Protein AF-A0A927JZL6-F1 (afdb_monomer_lite)

Radius of gyration: 22.1 Å; chains: 1; bounding box: 44×47×66 Å

pLDDT: mean 92.05, std 7.39, range [58.5, 98.31]

Structure (mmCIF, N/CA/C/O backbone):
data_AF-A0A927JZL6-F1
#
_entry.id   AF-A0A927JZL6-F1
#
loop_
_atom_site.group_PDB
_atom_site.id
_atom_site.type_symbol
_atom_site.label_atom_id
_atom_site.label_alt_id
_atom_site.label_comp_id
_atom_site.label_asym_id
_atom_site.label_entity_id
_atom_site.label_seq_id
_atom_site.pdbx_PDB_ins_code
_atom_site.Cartn_x
_atom_site.Cartn_y
_atom_site.Cartn_z
_atom_site.occupancy
_atom_site.B_iso_or_equiv
_atom_site.auth_seq_id
_atom_site.auth_comp_id
_atom_site.auth_asym_id
_atom_site.auth_atom_id
_atom_site.pdbx_PDB_model_num
ATOM 1 N N . MET A 1 1 ? -22.566 -3.937 19.838 1.00 89.81 1 MET A N 1
ATOM 2 C CA . MET A 1 1 ? -21.190 -3.971 19.309 1.00 89.81 1 MET A CA 1
ATOM 3 C C . MET A 1 1 ? -21.231 -3.446 17.894 1.00 89.81 1 MET A C 1
ATOM 5 O O . MET A 1 1 ? -22.197 -3.737 17.196 1.00 89.81 1 MET A O 1
ATOM 9 N N . THR A 1 2 ? -20.222 -2.678 17.508 1.00 94.25 2 THR A N 1
ATOM 10 C CA . THR A 1 2 ? -20.125 -2.045 16.195 1.00 94.25 2 THR A CA 1
ATOM 11 C C . THR A 1 2 ? -18.680 -2.118 15.725 1.00 94.25 2 THR A C 1
ATOM 13 O O . THR A 1 2 ? -17.785 -1.754 16.488 1.00 94.25 2 THR A O 1
ATOM 16 N N . ALA A 1 3 ? -18.474 -2.561 14.485 1.00 94.94 3 ALA A N 1
ATOM 17 C CA . ALA A 1 3 ? -17.210 -2.416 13.774 1.00 94.94 3 ALA A CA 1
ATOM 18 C C . ALA A 1 3 ? -17.294 -1.193 12.848 1.00 94.94 3 ALA A C 1
ATOM 20 O O . ALA A 1 3 ? -18.289 -1.026 12.138 1.00 94.94 3 ALA A O 1
ATOM 21 N N . THR A 1 4 ? -16.281 -0.331 12.872 1.00 95.12 4 THR A N 1
ATOM 22 C CA . THR A 1 4 ? -16.179 0.860 12.018 1.00 95.12 4 THR A CA 1
ATOM 23 C C . THR A 1 4 ? -14.847 0.885 11.282 1.00 95.12 4 THR A C 1
ATOM 25 O O . THR A 1 4 ? -13.828 0.441 11.806 1.00 95.12 4 THR A O 1
ATOM 28 N N . ILE A 1 5 ? -14.873 1.408 10.055 1.00 95.62 5 ILE A N 1
ATOM 29 C CA . ILE A 1 5 ? -13.684 1.622 9.228 1.00 95.62 5 ILE A CA 1
ATOM 30 C C . ILE A 1 5 ? -13.328 3.107 9.287 1.00 95.62 5 ILE A C 1
ATOM 32 O O . ILE A 1 5 ? -14.201 3.961 9.117 1.00 95.62 5 ILE A O 1
ATOM 36 N N . HIS A 1 6 ? -12.055 3.401 9.527 1.00 94.19 6 HIS A N 1
ATOM 37 C CA . HIS A 1 6 ? -11.506 4.752 9.601 1.00 94.19 6 HIS A CA 1
ATOM 38 C C . HIS A 1 6 ? -10.381 4.913 8.581 1.00 94.19 6 HIS A C 1
ATOM 40 O O . HIS A 1 6 ? -9.565 4.007 8.447 1.00 94.19 6 HIS A O 1
ATOM 46 N N . SER A 1 7 ? -10.314 6.051 7.887 1.00 91.62 7 SER A N 1
ATOM 47 C CA . SER A 1 7 ? -9.131 6.397 7.089 1.00 91.62 7 SER A CA 1
ATOM 48 C C . SER A 1 7 ? -7.895 6.470 7.983 1.00 91.62 7 SER A C 1
ATOM 50 O O . SER A 1 7 ? -7.967 6.972 9.107 1.00 91.62 7 SER A O 1
ATOM 52 N N . ASP A 1 8 ? -6.781 5.937 7.492 1.00 88.62 8 ASP A N 1
ATOM 53 C CA . ASP A 1 8 ? -5.470 6.092 8.113 1.00 88.62 8 ASP A CA 1
ATOM 54 C C . ASP A 1 8 ? -4.831 7.369 7.536 1.00 88.62 8 ASP A C 1
ATOM 56 O O . ASP A 1 8 ? -4.394 7.406 6.384 1.00 88.62 8 ASP A O 1
ATOM 60 N N . ASP A 1 9 ? -4.865 8.461 8.303 1.00 78.06 9 ASP A N 1
ATOM 61 C CA . ASP A 1 9 ? -4.371 9.771 7.852 1.00 78.06 9 ASP A CA 1
ATOM 62 C C . ASP A 1 9 ? -2.842 9.915 8.018 1.00 78.06 9 ASP A C 1
ATOM 64 O O . ASP A 1 9 ? -2.245 10.836 7.457 1.00 78.06 9 ASP A O 1
ATOM 68 N N . ASP A 1 10 ? -2.188 9.006 8.755 1.00 75.00 10 ASP A N 1
ATOM 69 C CA . ASP A 1 10 ? -0.727 8.958 8.936 1.00 75.00 10 ASP A CA 1
ATOM 70 C C . ASP A 1 10 ? -0.101 7.944 7.968 1.00 75.00 10 ASP A C 1
ATOM 72 O O . ASP A 1 10 ? 0.573 6.979 8.340 1.00 75.00 10 ASP A O 1
ATOM 76 N N . THR A 1 11 ? -0.396 8.120 6.678 1.00 68.12 11 THR A N 1
ATOM 77 C CA . THR A 1 11 ? -0.006 7.151 5.656 1.00 68.12 11 THR A CA 1
ATOM 78 C C . THR A 1 11 ? 1.214 7.595 4.881 1.00 68.12 11 THR A C 1
ATOM 80 O O . THR A 1 11 ? 1.184 8.438 3.985 1.00 68.12 11 THR A O 1
ATOM 83 N N . THR A 1 12 ? 2.328 6.947 5.203 1.00 83.25 12 THR A N 1
ATOM 84 C CA . THR A 1 12 ? 3.494 6.916 4.328 1.00 83.25 12 THR A CA 1
ATOM 85 C C . THR A 1 12 ? 3.138 6.160 3.041 1.00 83.25 12 THR A C 1
ATOM 87 O O . THR A 1 12 ? 2.388 5.175 3.103 1.00 83.25 12 THR A O 1
ATOM 90 N N . PRO A 1 13 ? 3.651 6.575 1.869 1.00 90.94 13 PRO A N 1
ATOM 91 C CA . PRO A 1 13 ? 3.343 5.887 0.630 1.00 90.94 13 PRO A CA 1
ATOM 92 C C . PRO A 1 13 ? 3.676 4.385 0.657 1.00 90.94 13 PRO A C 1
ATOM 94 O O . PRO A 1 13 ? 4.647 3.972 1.297 1.00 90.94 13 PRO A O 1
ATOM 97 N N . PRO A 1 14 ? 2.923 3.549 -0.078 1.00 92.38 14 PRO A N 1
ATOM 98 C CA . PRO A 1 14 ? 3.117 2.099 -0.091 1.00 92.38 14 PRO A CA 1
ATOM 99 C C . PRO A 1 14 ? 4.546 1.657 -0.430 1.00 92.38 14 PRO A C 1
ATOM 101 O O . PRO A 1 14 ? 5.051 0.745 0.213 1.00 92.38 14 PRO A O 1
ATOM 104 N N . TRP A 1 15 ? 5.234 2.343 -1.347 1.00 92.94 15 TRP A N 1
ATOM 105 C CA . TRP A 1 15 ? 6.621 2.028 -1.729 1.00 92.94 15 TRP A CA 1
ATOM 106 C C . TRP A 1 15 ? 7.677 2.346 -0.654 1.00 92.94 15 TRP A C 1
ATOM 108 O O . TRP A 1 15 ? 8.838 1.988 -0.827 1.00 92.94 15 TRP A O 1
ATOM 118 N N . GLU A 1 16 ? 7.306 3.017 0.438 1.00 89.62 16 GLU A N 1
ATOM 119 C CA . GLU A 1 16 ? 8.173 3.261 1.602 1.00 89.62 16 GLU A CA 1
ATOM 120 C C . GLU A 1 16 ? 7.845 2.312 2.771 1.00 89.62 16 GLU A C 1
ATOM 122 O O . GLU A 1 16 ? 8.717 2.020 3.588 1.00 89.62 16 GLU A O 1
ATOM 127 N N . ARG A 1 17 ? 6.597 1.822 2.852 1.00 79.25 17 ARG A N 1
ATOM 128 C CA . ARG A 1 17 ? 6.096 0.970 3.948 1.00 79.25 17 ARG A CA 1
ATOM 129 C C . ARG A 1 17 ? 6.179 -0.525 3.644 1.00 79.25 17 ARG A C 1
ATOM 131 O O . ARG A 1 17 ? 6.401 -1.317 4.555 1.00 79.25 17 ARG A O 1
ATOM 138 N N . GLN A 1 18 ? 5.926 -0.907 2.395 1.00 76.19 18 GLN A N 1
ATOM 139 C CA . GLN A 1 18 ? 5.825 -2.299 1.972 1.00 76.19 18 GLN A CA 1
ATOM 140 C C . GLN A 1 18 ? 7.051 -2.711 1.152 1.00 76.19 18 GLN A C 1
ATOM 142 O O . GLN A 1 18 ? 7.454 -2.023 0.208 1.00 76.19 18 GLN A O 1
ATOM 147 N N . ASP A 1 19 ? 7.596 -3.883 1.469 1.00 74.88 19 ASP A N 1
ATOM 148 C CA . ASP A 1 19 ? 8.606 -4.538 0.644 1.00 74.88 19 ASP A CA 1
ATOM 149 C C . ASP A 1 19 ? 8.015 -4.996 -0.699 1.00 74.88 19 ASP A C 1
ATOM 151 O O . ASP A 1 19 ? 6.818 -5.246 -0.829 1.00 74.88 19 ASP A O 1
ATOM 155 N N . GLY A 1 20 ? 8.873 -5.162 -1.708 1.00 82.12 20 GLY A N 1
ATOM 156 C CA . GLY A 1 20 ? 8.468 -5.746 -2.993 1.00 82.12 20 GLY A CA 1
ATOM 157 C C . GLY A 1 20 ? 7.848 -4.767 -3.992 1.00 82.12 20 GLY A C 1
ATOM 158 O O . GLY A 1 20 ? 7.329 -5.215 -5.008 1.00 82.12 20 GLY A O 1
ATOM 159 N N . ASN A 1 21 ? 7.956 -3.462 -3.738 1.00 92.19 21 ASN A N 1
ATOM 160 C CA . ASN A 1 21 ? 7.600 -2.416 -4.694 1.00 92.19 21 ASN A CA 1
ATOM 161 C C . ASN A 1 21 ? 8.801 -2.007 -5.556 1.00 92.19 21 ASN A C 1
ATOM 163 O O . ASN A 1 21 ? 9.963 -2.088 -5.141 1.00 92.19 21 ASN A O 1
ATOM 167 N N . GLY A 1 22 ? 8.524 -1.561 -6.781 1.00 94.88 22 GLY A N 1
ATOM 168 C CA . GLY A 1 22 ? 9.537 -0.977 -7.654 1.00 94.88 22 GLY A CA 1
ATOM 169 C C . GLY A 1 22 ? 9.976 0.412 -7.172 1.00 94.88 22 GLY A C 1
ATOM 170 O O . GLY A 1 22 ? 9.229 1.078 -6.453 1.00 94.88 22 GLY A O 1
ATOM 171 N N . PRO A 1 23 ? 11.171 0.891 -7.568 1.00 96.38 23 PRO A N 1
ATOM 172 C CA . PRO A 1 23 ? 11.672 2.178 -7.102 1.00 96.38 23 PRO A CA 1
ATOM 173 C C . PRO A 1 23 ? 10.797 3.335 -7.592 1.00 96.38 23 PRO A C 1
ATOM 175 O O . PRO A 1 23 ? 10.488 3.435 -8.783 1.00 96.38 23 PRO A O 1
ATOM 178 N N . VAL A 1 24 ? 10.457 4.242 -6.678 1.00 97.31 24 VAL A N 1
ATOM 179 C CA . VAL A 1 24 ? 9.744 5.488 -6.970 1.00 97.31 24 VAL A CA 1
ATOM 180 C C . VAL A 1 24 ? 10.662 6.665 -6.670 1.00 97.31 24 VAL A C 1
ATOM 1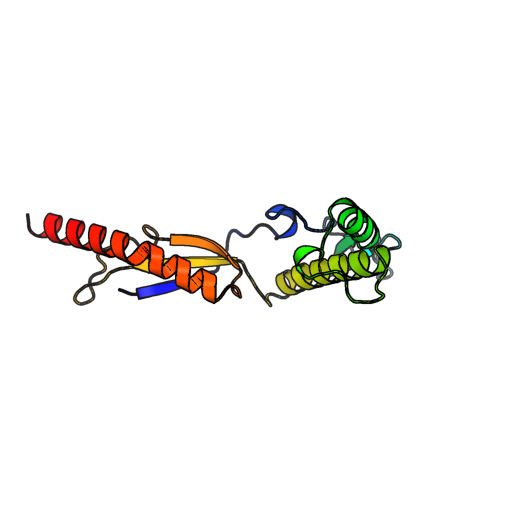82 O O . VAL A 1 24 ? 11.346 6.693 -5.652 1.00 97.31 24 VAL A O 1
ATOM 185 N N . SER A 1 25 ? 10.701 7.636 -7.576 1.00 96.31 25 SER A N 1
ATOM 186 C CA . SER A 1 25 ? 11.490 8.847 -7.395 1.00 96.31 25 SER A CA 1
ATOM 187 C C . SER A 1 25 ? 10.896 9.768 -6.332 1.00 96.31 25 SER A C 1
ATOM 189 O O . SER A 1 25 ? 9.679 9.813 -6.131 1.00 96.31 25 SER A O 1
ATOM 191 N N . ASP A 1 26 ? 11.742 10.639 -5.786 1.00 94.44 26 ASP A N 1
ATOM 192 C CA . ASP A 1 26 ? 11.278 11.889 -5.186 1.00 94.44 26 ASP A CA 1
ATOM 193 C C . ASP A 1 26 ? 10.492 12.742 -6.197 1.00 94.44 26 ASP A C 1
ATOM 195 O O . ASP A 1 26 ? 10.486 12.486 -7.410 1.00 94.44 26 ASP A O 1
ATOM 199 N N . TRP A 1 27 ? 9.832 13.784 -5.695 1.00 95.25 27 TRP A N 1
ATOM 200 C CA . TRP A 1 27 ? 9.158 14.777 -6.525 1.00 95.25 27 TRP A CA 1
ATOM 201 C C . TRP A 1 27 ? 10.146 15.495 -7.448 1.00 95.25 27 TRP A C 1
ATOM 203 O O . TRP A 1 27 ? 11.150 16.050 -7.003 1.00 95.25 27 TRP A O 1
ATOM 213 N N . ARG A 1 28 ? 9.833 15.524 -8.744 1.00 96.12 28 ARG A N 1
ATOM 214 C CA . ARG A 1 28 ? 10.603 16.233 -9.766 1.00 96.12 28 ARG A CA 1
ATOM 215 C C . ARG A 1 28 ? 9.749 17.312 -10.404 1.00 96.12 28 ARG A C 1
ATOM 217 O O . ARG A 1 28 ? 8.636 17.056 -10.863 1.00 96.12 28 ARG A O 1
ATOM 224 N N . ARG A 1 29 ? 10.309 18.513 -10.478 1.00 94.25 29 ARG A N 1
ATOM 225 C CA . ARG A 1 29 ? 9.625 19.684 -11.017 1.00 94.25 29 ARG A CA 1
ATOM 226 C C . ARG A 1 29 ? 9.634 19.697 -12.539 1.00 94.25 29 ARG A C 1
ATOM 228 O O . ARG A 1 29 ? 10.628 19.341 -13.175 1.00 94.25 29 ARG A O 1
ATOM 235 N N . ARG A 1 30 ? 8.538 20.170 -13.124 1.00 93.12 30 ARG A N 1
ATOM 236 C CA . ARG A 1 30 ? 8.442 20.463 -14.557 1.00 93.12 30 ARG A CA 1
ATOM 237 C C . ARG A 1 30 ? 9.329 21.660 -14.929 1.00 93.12 30 ARG A C 1
ATOM 239 O O . ARG A 1 30 ? 9.276 22.700 -14.274 1.00 93.12 30 ARG A O 1
ATOM 246 N N . ASP A 1 31 ? 10.116 21.542 -15.997 1.00 92.81 31 ASP A N 1
ATOM 247 C CA . ASP A 1 31 ? 10.903 22.650 -16.543 1.00 92.81 31 ASP A CA 1
ATOM 248 C C . ASP A 1 31 ? 10.003 23.733 -17.177 1.00 92.81 31 ASP A C 1
ATOM 250 O O . ASP A 1 31 ? 8.799 23.550 -17.389 1.00 92.81 31 ASP A O 1
ATOM 254 N N . TRP A 1 32 ? 10.592 24.885 -17.509 1.00 91.12 32 TRP A N 1
ATOM 255 C CA . TRP A 1 32 ? 9.874 26.019 -18.110 1.00 91.12 32 TRP A CA 1
ATOM 256 C C . TRP A 1 32 ? 9.254 25.698 -19.482 1.00 91.12 32 TRP A C 1
ATOM 258 O O . TRP A 1 32 ? 8.262 26.313 -19.869 1.00 91.12 32 TRP A O 1
ATOM 268 N N . ALA A 1 33 ? 9.831 24.741 -20.217 1.00 93.31 33 ALA A N 1
ATOM 269 C CA . ALA A 1 33 ? 9.331 24.264 -21.506 1.00 93.31 33 ALA A CA 1
ATOM 270 C C . ALA A 1 33 ? 8.246 23.192 -21.335 1.00 93.31 33 ALA A C 1
ATOM 272 O O . ALA A 1 33 ? 7.655 22.718 -22.307 1.00 93.31 33 ALA A O 1
ATOM 273 N N . GLY A 1 34 ? 7.966 22.812 -20.094 1.00 90.12 34 GLY A N 1
ATOM 274 C CA . GLY A 1 34 ? 6.907 21.909 -19.758 1.00 90.12 34 GLY A CA 1
ATOM 275 C C . GLY A 1 34 ? 7.267 20.425 -19.766 1.00 90.12 34 GLY A C 1
ATOM 276 O O . GLY A 1 34 ? 6.385 19.583 -19.963 1.00 90.12 34 GLY A O 1
ATOM 277 N N . ARG A 1 35 ? 8.540 20.099 -19.576 1.00 92.81 35 ARG A N 1
ATOM 278 C CA . ARG A 1 35 ? 9.076 18.738 -19.603 1.00 92.81 35 ARG A CA 1
ATOM 279 C C . ARG A 1 35 ? 9.546 18.328 -18.216 1.00 92.81 35 ARG A C 1
ATOM 281 O O . ARG A 1 35 ? 9.955 19.166 -17.423 1.00 92.81 35 ARG A O 1
ATOM 288 N N . TYR A 1 36 ? 9.521 17.032 -17.952 1.00 94.81 36 TYR A N 1
ATOM 289 C CA . TYR A 1 36 ? 10.074 16.459 -16.731 1.00 94.81 36 TYR A CA 1
ATOM 290 C C . TYR A 1 36 ? 11.454 15.862 -16.989 1.00 94.81 36 TYR A C 1
ATOM 292 O O . TYR A 1 36 ? 11.705 15.318 -18.068 1.00 94.81 36 TYR A O 1
ATOM 300 N N . GLU A 1 37 ? 12.323 15.914 -15.980 1.00 92.69 37 GLU A N 1
ATOM 301 C CA . GLU A 1 37 ? 13.540 15.107 -15.954 1.00 92.69 37 GLU A CA 1
ATOM 302 C C . GLU A 1 37 ? 13.159 13.646 -15.699 1.00 92.69 37 GLU A C 1
ATOM 304 O O . GLU A 1 37 ? 12.881 13.221 -14.575 1.00 92.69 37 GLU A O 1
ATOM 309 N N . LYS A 1 38 ? 13.079 12.892 -16.792 1.00 92.19 38 LYS A N 1
ATOM 310 C CA . LYS A 1 38 ? 12.633 11.507 -16.804 1.00 92.19 38 LYS A CA 1
ATOM 311 C C . LYS A 1 38 ? 13.644 10.651 -17.555 1.00 92.19 38 LYS A C 1
ATOM 313 O O . LYS A 1 38 ? 13.927 10.900 -18.729 1.00 92.19 38 LYS A O 1
ATOM 318 N N . ALA A 1 39 ? 14.134 9.605 -16.908 1.00 92.50 39 ALA A N 1
ATOM 319 C CA . ALA A 1 39 ? 15.023 8.636 -17.516 1.00 92.50 39 ALA A CA 1
ATOM 320 C C . ALA A 1 39 ? 14.276 7.716 -18.511 1.00 92.50 39 ALA A C 1
ATOM 322 O O . ALA A 1 39 ? 13.058 7.474 -18.401 1.00 92.50 39 ALA A O 1
ATOM 323 N N . PRO A 1 40 ? 14.985 7.168 -19.516 1.00 94.69 40 PRO A N 1
ATOM 324 C CA . PRO A 1 40 ? 14.460 6.082 -20.333 1.00 94.69 40 PRO A CA 1
ATOM 325 C C . PRO A 1 40 ? 14.044 4.901 -19.452 1.00 94.69 40 PRO A C 1
ATOM 327 O O . PRO A 1 40 ? 14.818 4.442 -18.621 1.00 94.69 40 PRO A O 1
ATOM 330 N N . GLY A 1 41 ? 12.828 4.395 -19.653 1.00 94.44 41 GLY A N 1
ATOM 331 C CA . GLY A 1 41 ? 12.302 3.280 -18.861 1.00 94.44 41 GLY A CA 1
ATOM 332 C C . GLY A 1 41 ? 11.560 3.675 -17.586 1.00 94.44 41 GLY A C 1
ATOM 333 O O . GLY A 1 41 ? 10.952 2.804 -16.988 1.00 94.44 41 GLY A O 1
ATOM 334 N N . GLU A 1 42 ? 11.513 4.952 -17.206 1.00 98.00 42 GLU A N 1
ATOM 335 C CA . GLU A 1 42 ? 10.596 5.393 -16.148 1.00 98.00 42 GLU A CA 1
ATOM 336 C C . GLU A 1 42 ? 9.151 5.520 -16.664 1.00 98.00 42 GLU A C 1
ATOM 338 O O . GLU A 1 42 ? 8.921 5.712 -17.863 1.00 98.00 42 GLU A O 1
ATOM 343 N N . LEU A 1 43 ? 8.175 5.487 -15.763 1.00 98.12 43 LEU A N 1
ATOM 344 C CA . LEU A 1 43 ? 6.765 5.797 -16.015 1.00 98.12 43 LEU A CA 1
ATOM 345 C C . LEU A 1 43 ? 6.325 6.906 -15.054 1.00 98.12 43 LEU A C 1
ATOM 347 O O . LEU A 1 43 ? 6.725 6.902 -13.896 1.00 98.12 43 LEU A O 1
ATOM 351 N N . MET A 1 44 ? 5.529 7.875 -15.515 1.00 97.44 44 MET A N 1
ATOM 352 C CA . MET A 1 44 ? 4.983 8.900 -14.615 1.00 97.44 44 MET A CA 1
ATOM 353 C C . MET A 1 44 ? 3.935 8.256 -13.710 1.00 97.44 44 MET A C 1
ATOM 355 O O . MET A 1 44 ? 2.914 7.775 -14.206 1.00 97.44 44 MET A O 1
ATOM 359 N N . LEU A 1 45 ? 4.205 8.239 -12.407 1.00 97.62 45 LEU A N 1
ATOM 360 C CA . LEU A 1 45 ? 3.326 7.645 -11.406 1.00 97.62 45 LEU A CA 1
ATOM 361 C C . LEU A 1 45 ? 2.191 8.610 -11.068 1.00 97.62 45 LEU A C 1
ATOM 363 O O . LEU A 1 45 ? 1.017 8.270 -11.202 1.00 97.62 45 LEU A O 1
ATOM 367 N N . HIS A 1 46 ? 2.551 9.838 -10.701 1.00 96.88 46 HIS A N 1
ATOM 368 C CA . HIS A 1 46 ? 1.606 10.848 -10.248 1.00 96.88 46 HIS A CA 1
ATOM 369 C C . HIS A 1 46 ? 2.165 12.260 -10.467 1.00 96.88 46 HIS A C 1
ATOM 371 O O . HIS A 1 46 ? 3.375 12.459 -10.376 1.00 96.88 46 HIS A O 1
ATOM 377 N N . GLU A 1 47 ? 1.281 13.213 -10.767 1.00 95.88 47 GLU A N 1
ATOM 378 C CA . GLU A 1 47 ? 1.556 14.653 -10.863 1.00 95.88 47 GLU A CA 1
ATOM 379 C C . GLU A 1 47 ? 0.649 15.358 -9.850 1.00 95.88 47 GLU A C 1
ATOM 381 O O . GLU A 1 47 ? -0.564 15.131 -9.854 1.00 95.88 47 GLU A O 1
ATOM 386 N N . ASP A 1 48 ? 1.229 16.193 -8.991 1.00 93.38 48 ASP A N 1
ATOM 387 C CA . ASP A 1 48 ? 0.481 16.955 -7.999 1.00 93.38 48 ASP A CA 1
ATOM 388 C C . ASP A 1 48 ? -0.144 18.229 -8.597 1.00 93.38 48 ASP A C 1
ATOM 390 O O . ASP A 1 48 ? 0.003 18.570 -9.775 1.00 93.38 48 ASP A O 1
ATOM 394 N N . ARG A 1 49 ? -0.836 19.001 -7.755 1.00 90.31 49 ARG A N 1
ATOM 395 C CA . ARG A 1 49 ? -1.442 20.276 -8.173 1.00 90.31 49 ARG A CA 1
ATOM 396 C C . ARG A 1 49 ? -0.411 21.348 -8.549 1.00 90.31 49 ARG A C 1
ATOM 398 O O . ARG A 1 49 ? -0.754 22.263 -9.297 1.00 90.31 49 ARG A O 1
ATOM 405 N N . ASN A 1 50 ? 0.821 21.248 -8.053 1.00 90.75 50 ASN A N 1
ATOM 406 C CA . ASN A 1 50 ? 1.920 22.160 -8.369 1.00 90.75 50 ASN A CA 1
ATOM 407 C C . ASN A 1 50 ? 2.680 21.764 -9.642 1.00 90.75 50 ASN A C 1
ATOM 409 O O . ASN A 1 50 ? 3.575 22.502 -10.062 1.00 90.75 50 ASN A O 1
ATOM 413 N N . ARG A 1 51 ? 2.275 20.667 -10.299 1.00 90.81 51 ARG A N 1
ATOM 414 C CA . ARG A 1 51 ? 2.956 20.065 -11.454 1.00 90.81 51 ARG A CA 1
ATOM 415 C C . ARG A 1 51 ? 4.355 19.555 -11.120 1.00 90.81 51 ARG A C 1
ATOM 417 O O . ARG A 1 51 ? 5.249 19.580 -11.967 1.00 90.81 51 ARG A O 1
ATOM 424 N N . ASP A 1 52 ? 4.539 19.112 -9.888 1.00 94.75 52 ASP A N 1
ATOM 425 C CA . ASP A 1 52 ? 5.637 18.243 -9.516 1.00 94.75 52 ASP A CA 1
ATOM 426 C C . ASP A 1 52 ? 5.179 16.800 -9.736 1.00 94.75 52 ASP A C 1
ATOM 428 O O . ASP A 1 52 ? 4.021 16.458 -9.501 1.00 94.75 52 ASP A O 1
ATOM 432 N N . ALA A 1 53 ? 6.068 15.944 -10.232 1.00 96.56 53 ALA A N 1
ATOM 433 C CA . ALA A 1 53 ? 5.728 14.570 -10.572 1.00 96.56 53 ALA A CA 1
ATOM 434 C C . ALA A 1 53 ? 6.684 13.565 -9.932 1.00 96.56 53 ALA A C 1
ATOM 436 O O . ALA A 1 53 ? 7.882 13.819 -9.809 1.00 96.56 53 ALA A O 1
ATOM 437 N N . ARG A 1 54 ? 6.153 12.398 -9.562 1.00 96.44 54 ARG A N 1
ATOM 438 C CA . ARG A 1 54 ? 6.941 11.215 -9.194 1.00 96.44 54 ARG A CA 1
ATOM 439 C C . ARG A 1 54 ? 6.954 10.216 -10.342 1.00 96.44 54 ARG A C 1
ATOM 441 O O . ARG A 1 54 ? 5.982 10.088 -11.095 1.00 96.44 54 ARG A O 1
ATOM 448 N N . PHE A 1 55 ? 8.051 9.482 -10.452 1.00 98.12 55 PHE A N 1
ATOM 449 C CA . PHE A 1 55 ? 8.285 8.509 -11.509 1.00 98.12 55 PHE A CA 1
ATOM 450 C C . PHE A 1 55 ? 8.585 7.138 -10.920 1.00 98.12 55 PHE A C 1
ATOM 452 O O . PHE A 1 55 ? 9.324 7.021 -9.952 1.00 98.12 55 PHE A O 1
ATOM 459 N N . TYR A 1 56 ? 8.024 6.107 -11.535 1.00 98.31 56 TYR A N 1
ATOM 460 C CA . TYR A 1 56 ? 8.307 4.712 -11.240 1.00 98.31 56 TYR A CA 1
ATOM 461 C C . TYR A 1 56 ? 9.394 4.201 -12.190 1.00 98.31 56 TYR A C 1
ATOM 463 O O . TYR A 1 56 ? 9.228 4.294 -13.413 1.00 98.31 56 TYR A O 1
ATOM 471 N N . ASP A 1 57 ? 10.493 3.657 -11.667 1.00 98.06 57 ASP A N 1
ATOM 472 C CA . ASP A 1 5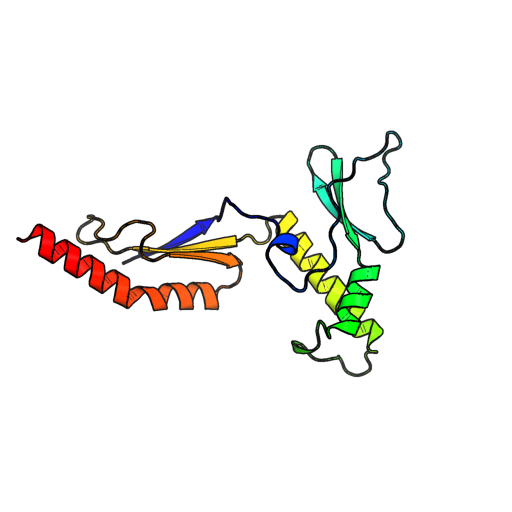7 ? 11.548 3.049 -12.485 1.00 98.06 57 ASP A CA 1
ATOM 473 C C . ASP A 1 57 ? 11.130 1.644 -12.940 1.00 98.06 57 ASP A C 1
ATOM 475 O O . ASP A 1 57 ? 11.487 0.620 -12.354 1.00 98.06 57 ASP A O 1
ATOM 479 N N . PHE A 1 58 ? 10.364 1.591 -14.032 1.00 98.19 58 PHE A N 1
ATOM 480 C CA . PHE A 1 58 ? 9.875 0.335 -14.595 1.00 98.19 58 PHE A CA 1
ATOM 481 C C . PHE A 1 58 ? 11.008 -0.556 -15.114 1.00 98.19 58 PHE A C 1
ATOM 483 O O . PHE A 1 58 ? 10.896 -1.786 -15.091 1.00 98.19 58 PHE A O 1
ATOM 490 N N . ALA A 1 59 ? 12.115 0.034 -15.570 1.00 97.31 59 ALA A N 1
ATOM 491 C CA . ALA A 1 59 ? 13.262 -0.736 -16.024 1.00 97.31 59 ALA A CA 1
ATOM 492 C C . ALA A 1 59 ? 13.925 -1.480 -14.858 1.00 97.31 59 ALA A C 1
ATOM 494 O O . ALA A 1 59 ? 14.210 -2.672 -15.005 1.00 97.31 59 ALA A O 1
ATOM 495 N N . GLU A 1 60 ? 14.140 -0.813 -13.722 1.00 97.00 60 GLU A N 1
ATOM 496 C CA . GLU A 1 60 ? 14.680 -1.444 -12.517 1.00 97.00 60 GLU A CA 1
ATOM 497 C C . GLU A 1 60 ? 13.685 -2.406 -11.873 1.00 97.00 60 GLU A C 1
ATOM 499 O O . GLU A 1 60 ? 14.056 -3.541 -11.573 1.00 97.00 60 GLU A O 1
ATOM 504 N N . ALA A 1 61 ? 12.405 -2.044 -11.798 1.00 97.06 61 ALA A N 1
ATOM 505 C CA . ALA A 1 61 ? 11.365 -2.947 -11.322 1.00 97.06 61 ALA A CA 1
ATOM 506 C C . ALA A 1 61 ? 11.309 -4.251 -12.135 1.00 97.06 61 ALA A C 1
ATOM 508 O O . ALA A 1 61 ? 11.218 -5.336 -11.572 1.00 97.06 61 ALA A O 1
ATOM 509 N N . CYS A 1 62 ? 11.481 -4.202 -13.462 1.00 95.81 62 CYS A N 1
ATOM 510 C CA . CYS A 1 62 ? 11.606 -5.411 -14.285 1.00 95.81 62 CYS A CA 1
ATOM 511 C C . CYS A 1 62 ? 12.850 -6.258 -13.946 1.00 95.81 62 CYS A C 1
ATOM 513 O O . CYS A 1 62 ? 12.864 -7.471 -14.191 1.00 95.81 62 CYS A O 1
ATOM 515 N N . ARG A 1 63 ? 13.943 -5.651 -13.463 1.00 95.19 63 ARG A N 1
ATOM 516 C CA . ARG A 1 63 ? 15.131 -6.390 -12.999 1.00 95.19 63 ARG A CA 1
ATOM 517 C C . ARG A 1 63 ? 14.848 -7.048 -11.652 1.00 95.19 63 ARG A C 1
ATOM 519 O O . ARG A 1 63 ? 15.077 -8.252 -11.550 1.00 95.19 63 ARG A O 1
ATOM 526 N N . MET A 1 64 ? 14.288 -6.301 -10.701 1.00 94.44 64 MET A N 1
ATOM 527 C CA . MET A 1 64 ? 13.861 -6.796 -9.387 1.00 94.44 64 MET A CA 1
ATOM 528 C C . MET A 1 64 ? 12.856 -7.940 -9.534 1.00 94.44 64 MET A C 1
ATOM 530 O O . MET A 1 64 ? 13.110 -9.040 -9.059 1.00 94.44 64 MET A O 1
ATOM 534 N N . ALA A 1 65 ? 11.815 -7.760 -10.346 1.00 93.31 65 ALA A N 1
ATOM 535 C CA . ALA A 1 65 ? 10.803 -8.774 -10.614 1.00 93.31 65 ALA A CA 1
ATOM 536 C C . ALA A 1 65 ? 11.374 -10.092 -11.159 1.00 93.31 65 ALA A C 1
ATOM 538 O O . ALA A 1 65 ? 10.910 -11.168 -10.790 1.00 93.31 65 ALA A O 1
ATOM 539 N N . ARG A 1 66 ? 12.403 -10.043 -12.020 1.00 91.19 66 ARG A N 1
ATOM 540 C CA . ARG A 1 66 ? 13.081 -11.267 -12.492 1.00 91.19 66 ARG A CA 1
ATOM 541 C C . ARG A 1 66 ? 13.954 -11.908 -11.424 1.00 91.19 66 ARG A C 1
ATOM 543 O O . ARG A 1 66 ? 14.041 -13.130 -11.398 1.00 91.19 66 ARG A O 1
ATOM 550 N N . ARG A 1 67 ? 14.647 -11.091 -10.629 1.00 91.81 67 ARG A N 1
ATOM 551 C CA . ARG A 1 67 ? 15.559 -11.541 -9.573 1.00 91.81 67 ARG A CA 1
ATOM 552 C C . ARG A 1 67 ? 14.786 -12.208 -8.437 1.00 91.81 67 ARG A C 1
ATOM 554 O O . ARG A 1 67 ? 15.160 -13.293 -8.012 1.00 91.81 67 ARG A O 1
ATOM 561 N N . ASP A 1 68 ? 13.694 -11.577 -8.024 1.00 90.62 68 ASP A N 1
ATOM 562 C CA . ASP A 1 68 ? 12.943 -11.912 -6.813 1.00 90.62 68 ASP A CA 1
ATOM 563 C C . ASP A 1 68 ? 11.687 -12.741 -7.120 1.00 90.62 68 ASP A C 1
ATOM 565 O O . ASP A 1 68 ? 10.963 -13.146 -6.217 1.00 90.62 68 ASP A O 1
ATOM 569 N N . GLY A 1 69 ? 11.411 -13.008 -8.402 1.00 87.44 69 GLY A N 1
ATOM 570 C CA . GLY A 1 69 ? 10.289 -13.846 -8.819 1.00 87.44 69 GLY A CA 1
ATOM 571 C C . GLY A 1 69 ? 8.924 -13.189 -8.609 1.00 87.44 69 GLY A C 1
ATOM 572 O O . GLY A 1 69 ? 7.962 -13.859 -8.231 1.00 87.44 69 GLY A O 1
ATOM 573 N N . TRP A 1 70 ? 8.798 -11.887 -8.866 1.00 88.12 70 TRP A N 1
ATOM 574 C CA . TRP A 1 70 ? 7.495 -11.227 -8.767 1.00 88.12 70 TRP A CA 1
ATOM 575 C C . TRP A 1 70 ? 6.507 -11.829 -9.768 1.00 88.12 70 TRP A C 1
ATOM 577 O O . TRP A 1 70 ? 6.853 -12.164 -10.905 1.00 88.12 70 TRP A O 1
ATOM 587 N N . GLY A 1 71 ? 5.253 -11.977 -9.340 1.00 71.06 71 GLY A N 1
ATOM 588 C CA . GLY A 1 71 ? 4.207 -12.600 -10.151 1.00 71.06 71 GLY A CA 1
ATOM 589 C C . GLY A 1 71 ? 4.310 -14.126 -10.275 1.00 71.06 71 GLY A C 1
ATOM 590 O O . GLY A 1 71 ? 3.470 -14.713 -10.954 1.00 71.06 71 GLY A O 1
ATOM 591 N N . VAL A 1 72 ? 5.274 -14.780 -9.606 1.00 64.62 72 VAL A N 1
ATOM 592 C CA . VAL A 1 72 ? 5.368 -16.253 -9.539 1.00 64.62 72 VAL A CA 1
ATOM 593 C C . VAL A 1 72 ? 4.227 -16.848 -8.709 1.00 64.62 72 VAL A C 1
ATOM 595 O O . VAL A 1 72 ? 3.709 -17.899 -9.078 1.00 64.62 72 VAL A O 1
ATOM 598 N N . ALA A 1 73 ? 3.752 -16.143 -7.675 1.00 58.84 73 ALA A N 1
ATOM 599 C CA . ALA A 1 73 ? 2.579 -16.549 -6.892 1.00 58.84 73 ALA A CA 1
ATOM 600 C C . ALA A 1 73 ? 1.285 -16.622 -7.734 1.00 58.84 73 ALA A C 1
ATOM 602 O O . ALA A 1 73 ? 0.408 -17.427 -7.443 1.00 58.84 73 ALA A O 1
ATOM 603 N N . GLY A 1 74 ? 1.193 -15.838 -8.817 1.00 58.50 74 GLY A N 1
ATOM 604 C CA . GLY A 1 74 ? 0.086 -15.883 -9.785 1.00 58.50 74 GLY A CA 1
ATOM 605 C C . GLY A 1 74 ? 0.331 -16.798 -10.992 1.00 58.50 74 GLY A C 1
ATOM 606 O O . GLY A 1 74 ? -0.492 -16.831 -11.904 1.00 58.50 74 GLY A O 1
ATOM 607 N N . GLY A 1 75 ? 1.462 -17.508 -11.022 1.00 63.81 75 GLY A N 1
ATOM 608 C CA . GLY A 1 75 ? 1.866 -18.372 -12.123 1.00 63.81 75 GLY A CA 1
ATOM 609 C C . GLY A 1 75 ? 2.389 -17.612 -13.347 1.00 63.81 75 GLY A C 1
ATOM 610 O O . GLY A 1 75 ? 1.858 -16.594 -13.801 1.00 63.81 75 GLY A O 1
ATOM 611 N N . LYS A 1 76 ? 3.460 -18.146 -13.930 1.00 75.31 76 LYS A N 1
ATOM 612 C CA . LYS A 1 76 ? 3.887 -17.799 -15.285 1.00 75.31 76 LYS A CA 1
ATOM 613 C C . LYS A 1 76 ? 2.800 -18.264 -16.259 1.00 75.31 76 LYS A C 1
ATOM 615 O O . LYS A 1 76 ? 2.398 -19.422 -16.195 1.00 75.31 76 LYS A O 1
ATOM 620 N N . ARG A 1 77 ? 2.340 -17.394 -17.163 1.00 84.19 77 ARG A N 1
ATOM 621 C CA . ARG A 1 77 ? 1.332 -17.786 -18.165 1.00 84.19 77 ARG A CA 1
ATOM 622 C C . ARG A 1 77 ? 1.945 -18.752 -19.183 1.00 84.19 77 ARG A C 1
ATOM 624 O O . ARG A 1 77 ? 3.140 -18.6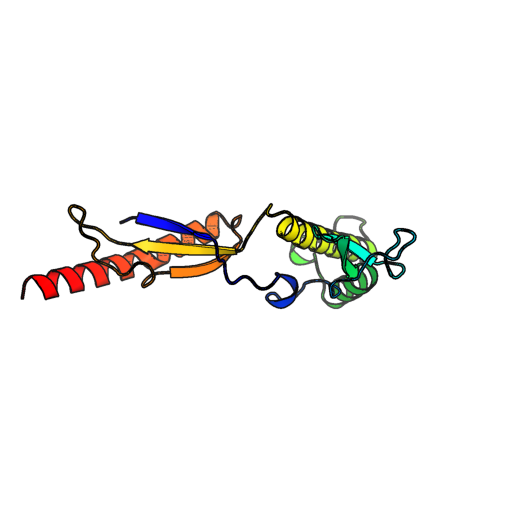63 -19.481 1.00 84.19 77 ARG A O 1
ATOM 631 N N . ASP A 1 78 ? 1.131 -19.637 -19.749 1.00 85.75 78 ASP A N 1
ATOM 632 C CA . ASP A 1 78 ? 1.584 -20.561 -20.792 1.00 85.75 78 ASP A CA 1
ATOM 633 C C . ASP A 1 78 ? 2.214 -19.798 -21.965 1.00 85.75 78 ASP A C 1
ATOM 635 O O . ASP A 1 78 ? 1.663 -18.823 -22.475 1.00 85.75 78 ASP A O 1
ATOM 639 N N . GLY A 1 79 ? 3.418 -20.216 -22.361 1.00 86.31 79 GLY A N 1
ATOM 640 C CA . GLY A 1 79 ? 4.186 -19.572 -23.432 1.00 86.31 79 GLY A CA 1
ATOM 641 C C . GLY A 1 79 ? 4.821 -18.217 -23.080 1.00 86.31 79 GLY A C 1
ATOM 642 O O . GLY A 1 79 ? 5.578 -17.685 -23.889 1.00 86.31 79 GLY A O 1
ATOM 643 N N . GLU A 1 80 ? 4.586 -17.663 -21.886 1.00 89.44 80 GLU A N 1
ATOM 644 C CA . GLU A 1 80 ? 5.238 -16.429 -21.432 1.00 89.44 80 GLU A CA 1
ATOM 645 C C . GLU A 1 80 ? 6.750 -16.674 -21.259 1.00 89.44 80 GLU A C 1
ATOM 647 O O . GLU A 1 80 ? 7.200 -17.762 -20.909 1.00 89.44 80 GLU A O 1
ATOM 652 N N . THR A 1 81 ? 7.595 -15.684 -21.508 1.00 90.50 81 THR A N 1
ATOM 653 C CA . THR A 1 81 ? 9.015 -15.740 -21.123 1.00 90.50 81 THR A CA 1
ATOM 654 C C . THR A 1 81 ? 9.187 -15.184 -19.711 1.00 90.50 81 THR A C 1
ATOM 656 O O . THR A 1 81 ? 8.374 -14.387 -19.249 1.00 90.50 81 THR A O 1
ATOM 659 N N . ALA A 1 82 ? 10.280 -15.520 -19.019 1.00 88.12 82 ALA A N 1
ATOM 660 C CA . ALA A 1 82 ? 10.570 -14.924 -17.707 1.00 88.12 82 ALA A CA 1
ATOM 661 C C . ALA A 1 82 ? 10.611 -13.381 -17.760 1.00 88.12 82 ALA A C 1
ATOM 663 O O . ALA A 1 82 ? 10.200 -12.702 -16.824 1.00 88.12 82 ALA A O 1
ATOM 664 N N . ARG A 1 83 ? 11.055 -12.815 -18.891 1.00 91.00 83 ARG A N 1
ATOM 665 C CA . ARG A 1 83 ? 11.081 -11.365 -19.110 1.00 91.00 83 ARG A CA 1
ATOM 666 C C . ARG A 1 83 ? 9.683 -10.764 -19.255 1.00 91.00 83 ARG A C 1
ATOM 668 O O . ARG A 1 83 ? 9.449 -9.694 -18.710 1.00 91.00 83 ARG A O 1
ATOM 675 N N . GLN A 1 84 ? 8.780 -11.431 -19.972 1.00 92.94 84 GLN A N 1
ATOM 676 C CA . GLN A 1 84 ? 7.388 -10.986 -20.091 1.00 92.94 84 GLN A CA 1
ATOM 677 C C . GLN A 1 84 ? 6.662 -11.076 -18.745 1.00 92.94 84 GLN A C 1
ATOM 679 O O . GLN A 1 84 ? 6.013 -10.110 -18.358 1.00 92.94 84 GLN A O 1
ATOM 684 N N . CYS A 1 85 ? 6.868 -12.164 -17.996 1.00 91.81 85 CYS A N 1
ATOM 685 C CA . CYS A 1 85 ? 6.307 -12.333 -16.654 1.00 91.81 85 CYS A CA 1
ATOM 686 C C . CYS A 1 85 ? 6.741 -11.200 -15.715 1.00 91.81 85 CYS A C 1
ATOM 688 O O . CYS A 1 85 ? 5.907 -10.582 -15.062 1.00 91.81 85 CYS A O 1
ATOM 690 N N . ALA A 1 86 ? 8.033 -10.869 -15.705 1.00 92.94 86 ALA A N 1
ATOM 691 C CA . ALA A 1 86 ? 8.547 -9.782 -14.882 1.00 92.94 86 ALA A CA 1
ATOM 692 C C . ALA A 1 86 ? 8.039 -8.400 -15.309 1.00 92.94 86 ALA A C 1
ATOM 694 O O . ALA A 1 86 ? 7.688 -7.596 -14.454 1.00 92.94 86 ALA A O 1
ATOM 695 N N . ALA A 1 87 ? 7.955 -8.129 -16.615 1.00 94.69 87 ALA A N 1
ATOM 696 C CA . ALA A 1 87 ? 7.386 -6.876 -17.110 1.00 94.69 87 ALA A CA 1
ATOM 697 C C . ALA A 1 87 ? 5.907 -6.731 -16.726 1.00 94.69 87 ALA A C 1
ATOM 699 O O . ALA A 1 87 ? 5.469 -5.651 -16.340 1.00 94.69 87 ALA A O 1
ATOM 700 N N . ARG A 1 88 ? 5.143 -7.826 -16.782 1.00 94.94 88 ARG A N 1
ATOM 701 C CA . ARG A 1 88 ? 3.757 -7.861 -16.318 1.00 94.94 88 ARG A CA 1
ATOM 702 C C . ARG A 1 88 ? 3.654 -7.623 -14.812 1.00 94.94 88 ARG A C 1
ATOM 704 O O . ARG A 1 88 ? 2.782 -6.872 -14.397 1.00 94.94 88 ARG A O 1
ATOM 711 N N . ALA A 1 89 ? 4.516 -8.250 -14.014 1.00 94.12 89 ALA A N 1
ATOM 712 C CA . ALA A 1 89 ? 4.520 -8.074 -12.564 1.00 94.12 89 ALA A CA 1
ATOM 713 C C . ALA A 1 89 ? 4.870 -6.631 -12.165 1.00 94.12 89 ALA A C 1
ATOM 715 O O . ALA A 1 89 ? 4.122 -6.021 -11.414 1.00 94.12 89 ALA A O 1
ATOM 716 N N . ALA A 1 90 ? 5.925 -6.052 -12.748 1.00 96.00 90 ALA A N 1
ATOM 717 C CA . ALA A 1 90 ? 6.288 -4.649 -12.534 1.00 96.00 90 ALA A CA 1
ATOM 718 C C . ALA A 1 90 ? 5.189 -3.674 -12.996 1.00 96.00 90 ALA A C 1
ATOM 720 O O . ALA A 1 90 ? 5.007 -2.614 -12.412 1.00 96.00 90 ALA A O 1
ATOM 721 N N . MET A 1 91 ? 4.429 -4.018 -14.043 1.00 96.94 91 MET A N 1
ATOM 722 C CA . MET A 1 91 ? 3.305 -3.188 -14.488 1.00 96.94 91 MET A CA 1
ATOM 723 C C . MET A 1 91 ? 2.125 -3.272 -13.515 1.00 96.94 91 MET A C 1
ATOM 725 O O . MET A 1 91 ? 1.472 -2.268 -13.265 1.00 96.94 91 MET A O 1
ATOM 729 N N . ALA A 1 92 ? 1.850 -4.456 -12.963 1.00 95.50 92 ALA A N 1
ATOM 730 C CA . ALA A 1 92 ? 0.816 -4.622 -11.946 1.00 95.50 92 ALA A CA 1
ATOM 731 C C . ALA A 1 92 ? 1.158 -3.843 -10.667 1.00 95.50 92 ALA A C 1
ATOM 733 O O . ALA A 1 92 ? 0.290 -3.166 -10.127 1.00 95.50 92 ALA A O 1
ATOM 734 N N . ASP A 1 93 ? 2.424 -3.886 -10.248 1.00 96.25 93 ASP A N 1
ATOM 735 C CA . ASP A 1 93 ? 2.958 -3.074 -9.154 1.00 96.25 93 ASP A CA 1
ATOM 736 C C . ASP A 1 93 ? 2.788 -1.572 -9.438 1.00 96.25 93 ASP A C 1
ATOM 738 O O . ASP A 1 93 ? 2.120 -0.866 -8.687 1.00 96.25 93 ASP A O 1
ATOM 742 N N . PHE A 1 94 ? 3.258 -1.094 -10.597 1.00 97.75 94 PHE A N 1
ATOM 743 C CA . PHE A 1 94 ? 3.061 0.294 -11.028 1.00 97.75 94 PHE A CA 1
ATOM 744 C C . PHE A 1 94 ? 1.592 0.740 -10.970 1.00 97.75 94 PHE A C 1
ATOM 746 O O . PHE A 1 94 ? 1.299 1.804 -10.427 1.00 97.75 94 PHE A O 1
ATOM 753 N N . GLU A 1 95 ? 0.661 -0.047 -11.516 1.00 97.75 95 GLU A N 1
ATOM 754 C CA . GLU A 1 95 ? -0.761 0.310 -11.498 1.00 97.75 95 GLU A CA 1
ATOM 755 C C . GLU A 1 95 ? -1.353 0.251 -10.080 1.00 97.75 95 GLU A C 1
ATOM 757 O O . GLU A 1 95 ? -2.195 1.087 -9.753 1.00 97.75 95 GLU A O 1
ATOM 762 N N . ARG A 1 96 ? -0.879 -0.651 -9.205 1.00 96.31 96 ARG A N 1
ATOM 763 C CA . ARG A 1 96 ? -1.276 -0.684 -7.786 1.00 96.31 96 ARG A CA 1
ATOM 764 C C . ARG A 1 96 ? -0.849 0.591 -7.062 1.00 96.31 96 ARG A C 1
ATOM 766 O O . ARG A 1 96 ? -1.674 1.219 -6.397 1.00 96.31 96 ARG A O 1
ATOM 773 N N . LEU A 1 97 ? 0.402 1.013 -7.245 1.00 96.94 97 LEU A N 1
ATOM 774 C CA . LEU A 1 97 ? 0.924 2.260 -6.680 1.00 96.94 97 LEU A CA 1
ATOM 775 C C . LEU A 1 97 ? 0.206 3.487 -7.254 1.00 96.94 97 LEU A C 1
ATOM 777 O O . LEU A 1 97 ? -0.091 4.444 -6.542 1.00 96.94 97 LEU A O 1
ATOM 781 N N . ARG A 1 98 ? -0.116 3.459 -8.549 1.00 97.12 98 ARG A N 1
ATOM 782 C CA . ARG A 1 98 ? -0.826 4.546 -9.223 1.00 97.12 98 ARG A CA 1
ATOM 783 C C . ARG A 1 98 ? -2.265 4.694 -8.741 1.00 97.12 98 ARG A C 1
ATOM 785 O O . ARG A 1 98 ? -2.744 5.820 -8.648 1.00 97.12 98 ARG A O 1
ATOM 792 N N . ALA A 1 99 ? -2.938 3.580 -8.462 1.00 96.81 99 ALA A N 1
ATOM 793 C CA . ALA A 1 99 ? -4.272 3.557 -7.874 1.00 96.81 99 ALA A CA 1
ATOM 794 C C . ALA A 1 99 ? -4.267 4.207 -6.478 1.00 96.81 99 ALA A C 1
ATOM 796 O O . ALA A 1 99 ? -5.143 5.013 -6.179 1.00 96.81 99 ALA A O 1
ATOM 797 N N . TRP A 1 100 ? -3.222 3.968 -5.676 1.00 95.50 100 TRP A N 1
ATOM 798 C CA . TRP A 1 100 ? -3.051 4.646 -4.384 1.00 95.50 100 TRP A CA 1
ATOM 799 C C . TRP A 1 100 ? -2.954 6.164 -4.562 1.00 95.50 100 TRP A C 1
ATOM 801 O O . TRP A 1 100 ? -3.690 6.920 -3.943 1.00 95.50 100 TRP A O 1
ATOM 811 N N . CYS A 1 101 ? -2.112 6.627 -5.495 1.00 95.19 101 CYS A N 1
ATOM 812 C CA . CYS A 1 101 ? -1.965 8.057 -5.794 1.00 95.19 101 CYS A CA 1
ATOM 813 C C . CYS A 1 101 ? -3.228 8.729 -6.367 1.00 95.19 101 CYS A C 1
ATOM 815 O O . CYS A 1 101 ? -3.235 9.944 -6.567 1.00 95.19 101 CYS A O 1
ATOM 817 N N . ARG A 1 102 ? -4.243 7.950 -6.741 1.00 94.94 102 ARG A N 1
ATOM 818 C CA . ARG A 1 102 ? -5.526 8.429 -7.269 1.00 94.94 102 ARG A CA 1
ATOM 819 C C . ARG A 1 102 ? -6.651 8.348 -6.246 1.00 94.94 102 ARG A C 1
ATOM 821 O O . ARG A 1 102 ? -7.784 8.646 -6.609 1.00 94.94 102 ARG A O 1
ATOM 828 N N . ASP A 1 103 ? -6.336 7.951 -5.016 1.00 93.62 103 ASP A N 1
ATOM 829 C CA . ASP A 1 103 ? -7.305 7.648 -3.968 1.00 93.62 103 ASP A CA 1
ATOM 830 C C . ASP A 1 103 ? -8.272 6.505 -4.354 1.00 93.62 103 ASP A C 1
ATOM 832 O O . ASP A 1 103 ? -9.359 6.388 -3.788 1.00 93.62 103 ASP A O 1
ATOM 836 N N . ASP A 1 104 ? -7.889 5.633 -5.301 1.00 96.25 104 ASP A N 1
ATOM 837 C CA . ASP A 1 104 ? -8.681 4.447 -5.673 1.00 96.25 104 ASP A CA 1
ATOM 838 C C . ASP A 1 104 ? -8.643 3.384 -4.554 1.00 96.25 104 ASP A C 1
ATOM 840 O O . ASP A 1 104 ? -9.542 2.550 -4.440 1.00 96.25 104 ASP A O 1
ATOM 844 N N . TRP A 1 105 ? -7.603 3.422 -3.717 1.00 95.75 105 TRP A N 1
ATOM 845 C CA . TRP A 1 105 ? -7.501 2.697 -2.454 1.00 95.75 105 TRP A CA 1
ATOM 846 C C . TRP A 1 105 ? -6.627 3.486 -1.471 1.00 95.75 105 TRP A C 1
ATOM 848 O O . TRP A 1 105 ? -5.790 4.290 -1.879 1.00 95.75 105 TRP A O 1
ATOM 858 N N . GLN A 1 106 ? -6.800 3.241 -0.175 1.00 94.94 106 GLN A N 1
ATOM 859 C CA . GLN A 1 106 ? -6.027 3.868 0.902 1.00 94.94 106 GLN A CA 1
ATOM 860 C C . GLN A 1 106 ? -5.793 2.868 2.037 1.00 94.94 106 GLN A C 1
ATOM 862 O O . GLN A 1 106 ? -6.430 1.814 2.069 1.00 94.94 106 GLN A O 1
ATOM 867 N N . TYR A 1 107 ? -4.912 3.187 2.984 1.00 95.06 107 TYR A N 1
ATOM 868 C CA . TYR A 1 107 ? -4.882 2.426 4.229 1.00 95.06 107 TYR A CA 1
ATOM 869 C C . TYR A 1 107 ? -6.017 2.869 5.153 1.00 95.06 107 TYR A C 1
ATOM 871 O O . TYR A 1 107 ? -6.393 4.041 5.195 1.00 95.06 107 TYR A O 1
ATOM 879 N N . VAL A 1 108 ? -6.563 1.914 5.893 1.00 95.69 108 VAL A N 1
ATOM 880 C CA . VAL A 1 108 ? -7.644 2.105 6.852 1.00 95.69 108 VAL A CA 1
ATOM 881 C C . VAL A 1 108 ? -7.353 1.365 8.151 1.00 95.69 108 VAL A C 1
ATOM 883 O O . VAL A 1 108 ? -6.530 0.445 8.207 1.00 95.69 108 VAL A O 1
ATOM 886 N N . GLY A 1 109 ? -8.061 1.772 9.200 1.00 95.19 109 GLY A N 1
ATOM 887 C CA . GLY A 1 109 ? -8.176 1.042 10.449 1.00 95.19 109 GLY A CA 1
ATOM 888 C C . GLY A 1 109 ? -9.544 0.401 10.620 1.00 95.19 109 GLY A C 1
ATOM 889 O O . GLY A 1 109 ? -10.570 1.024 10.338 1.00 95.19 109 GLY A O 1
ATOM 890 N N . VAL A 1 110 ? -9.555 -0.828 11.128 1.00 96.69 110 VAL A N 1
ATOM 891 C CA . VAL A 1 110 ? -10.753 -1.488 11.657 1.00 96.69 110 VAL A CA 1
ATOM 892 C C . VAL A 1 110 ? -10.790 -1.255 13.154 1.00 96.69 110 VAL A C 1
ATOM 894 O O . VAL A 1 110 ? -9.806 -1.514 13.837 1.00 96.69 110 VAL A O 1
ATOM 897 N N . VAL A 1 111 ? -11.926 -0.780 13.655 1.00 96.44 111 VAL A N 1
ATOM 898 C CA . VAL A 1 111 ? -12.148 -0.464 15.066 1.00 96.44 111 VAL A CA 1
ATOM 899 C C . VAL A 1 111 ? -13.400 -1.183 15.558 1.00 96.44 111 VAL A C 1
ATOM 901 O O . VAL A 1 111 ? -14.474 -1.012 14.980 1.00 96.44 111 VAL A O 1
ATOM 904 N N . VAL A 1 112 ? -13.299 -1.937 16.654 1.00 96.94 112 VAL A N 1
ATOM 905 C CA . VAL A 1 112 ? -14.439 -2.620 17.286 1.00 96.94 112 VAL A CA 1
ATOM 906 C C . VAL A 1 112 ? -14.775 -1.976 18.623 1.00 96.94 112 VAL A C 1
ATOM 908 O O . VAL A 1 112 ? -13.933 -1.812 19.503 1.00 96.94 112 VAL A O 1
ATOM 911 N N . THR A 1 113 ? -16.045 -1.607 18.791 1.00 96.12 113 THR A N 1
ATOM 912 C CA . THR A 1 113 ? -16.537 -0.978 20.020 1.00 96.12 113 THR A CA 1
ATOM 913 C C . THR A 1 113 ? -17.794 -1.651 20.549 1.00 96.12 113 THR A C 1
ATOM 915 O O . THR A 1 113 ? -18.655 -2.116 19.794 1.00 96.12 113 THR A O 1
ATOM 918 N N . VAL A 1 114 ? -17.941 -1.675 21.873 1.00 96.44 114 VAL A N 1
ATOM 919 C CA . VAL A 1 114 ? -19.145 -2.182 22.539 1.00 96.44 114 VAL A CA 1
ATOM 920 C C . VAL A 1 114 ? -19.892 -1.031 23.193 1.00 96.44 114 VAL A C 1
ATOM 922 O O . VAL A 1 114 ? -19.312 -0.180 23.862 1.00 96.44 114 VAL A O 1
ATOM 925 N N . SER A 1 115 ? -21.208 -1.009 23.002 1.00 94.50 115 SER A N 1
ATOM 926 C CA . SER A 1 115 ? -22.115 -0.092 23.678 1.00 94.50 115 SER A CA 1
ATOM 927 C C . SER A 1 115 ? -23.315 -0.849 24.233 1.00 94.50 115 SER A C 1
ATOM 929 O O . SER A 1 115 ? -23.752 -1.852 23.662 1.00 94.50 115 SER A O 1
ATOM 931 N N . CYS A 1 116 ? -23.842 -0.367 25.355 1.00 93.25 116 CYS A N 1
ATOM 932 C CA . CYS A 1 116 ? -25.058 -0.868 25.983 1.00 93.25 116 CYS A CA 1
ATOM 933 C C . CYS A 1 116 ? -25.947 0.326 26.337 1.00 93.25 116 CYS A C 1
ATOM 935 O O . CYS A 1 116 ? -25.484 1.270 26.973 1.00 93.25 116 CYS A O 1
ATOM 937 N N . ASN A 1 117 ? -27.207 0.316 25.894 1.00 91.44 117 ASN A N 1
ATOM 938 C CA . ASN A 1 117 ? -28.167 1.406 26.124 1.00 91.44 117 ASN A CA 1
ATOM 939 C C . ASN A 1 117 ? -27.636 2.804 25.735 1.00 91.44 117 ASN A C 1
ATOM 941 O O . ASN A 1 117 ? -27.872 3.786 26.432 1.00 91.44 117 ASN A O 1
ATOM 945 N N . GLY A 1 118 ? -26.886 2.893 24.630 1.00 88.38 118 GLY A N 1
ATOM 946 C CA . GLY A 1 118 ? -26.292 4.148 24.148 1.00 88.38 118 GLY A CA 1
ATOM 947 C C . GLY A 1 118 ? -25.021 4.590 24.884 1.00 88.38 118 GLY A C 1
ATOM 948 O O . GLY A 1 118 ? -24.400 5.564 24.471 1.00 88.38 118 GLY A O 1
ATOM 949 N N . ILE A 1 119 ? -24.594 3.868 25.923 1.00 90.06 119 ILE A N 1
ATOM 950 C CA . ILE A 1 119 ? -23.345 4.126 26.645 1.00 90.06 119 ILE A CA 1
ATOM 951 C C . ILE A 1 119 ? -22.239 3.292 26.011 1.00 90.06 119 ILE A C 1
ATOM 953 O O . ILE A 1 119 ? -22.369 2.073 25.888 1.00 90.06 119 ILE A O 1
ATOM 957 N N . LYS A 1 120 ? -21.151 3.944 25.601 1.00 92.56 120 LYS A N 1
ATOM 958 C CA . LYS A 1 120 ? -19.950 3.275 25.095 1.00 92.56 120 LYS A CA 1
ATOM 959 C C . LYS A 1 120 ? -19.175 2.661 26.266 1.00 92.56 120 LYS A C 1
ATOM 961 O O . LYS A 1 120 ? -18.916 3.349 27.247 1.00 92.56 120 LYS A O 1
ATOM 966 N N . LEU A 1 121 ? -18.851 1.374 26.159 1.00 93.69 121 LEU A N 1
ATOM 967 C CA . LEU A 1 121 ? -18.220 0.580 27.218 1.00 93.69 121 LEU A CA 1
ATOM 968 C C . LEU A 1 121 ? -16.737 0.289 26.960 1.00 93.69 121 LEU A C 1
ATOM 970 O O . LEU A 1 121 ? -16.029 -0.033 27.901 1.00 93.69 121 LEU A O 1
ATOM 974 N N . THR A 1 122 ? -16.266 0.411 25.719 1.00 90.94 122 THR A N 1
ATOM 975 C CA . THR A 1 122 ? -14.848 0.253 25.351 1.00 90.94 122 THR A CA 1
ATOM 976 C C . THR A 1 122 ? -14.303 1.557 24.774 1.00 90.94 122 THR A C 1
ATOM 978 O O . THR A 1 122 ? -15.063 2.345 24.206 1.00 90.94 122 THR A O 1
ATOM 981 N N . ASP A 1 123 ? -12.996 1.805 24.883 1.00 86.62 123 ASP A N 1
ATOM 982 C CA . ASP A 1 123 ? -12.372 2.949 24.203 1.00 86.62 123 ASP A CA 1
ATOM 983 C C . ASP A 1 123 ? -12.495 2.799 22.671 1.00 86.62 123 ASP A C 1
ATOM 985 O O . ASP A 1 123 ? -12.614 1.695 22.137 1.00 86.62 123 ASP A O 1
ATOM 989 N N . SER A 1 124 ? -12.501 3.923 21.954 1.00 78.69 124 SER A N 1
ATOM 990 C CA . SER A 1 124 ? -12.546 3.992 20.494 1.00 78.69 124 SER A CA 1
ATOM 991 C C . SER A 1 124 ? -11.375 3.313 19.804 1.00 78.69 124 SER A C 1
ATOM 993 O O . SER A 1 124 ? -11.540 2.972 18.649 1.00 78.69 124 SER A O 1
ATOM 995 N N . TYR A 1 125 ? -10.226 3.124 20.449 1.00 85.56 125 TYR A N 1
ATOM 996 C CA . TYR A 1 125 ? -9.050 2.552 19.776 1.00 85.56 125 TYR A CA 1
ATOM 997 C C . TYR A 1 125 ? -8.425 1.378 20.527 1.00 85.56 125 TYR A C 1
ATOM 999 O O . TYR A 1 125 ? -7.310 0.978 20.212 1.00 85.56 125 TYR A O 1
ATOM 1007 N N . LEU A 1 126 ? -9.139 0.824 21.513 1.00 90.75 126 LEU A N 1
ATOM 1008 C CA . LEU A 1 126 ? -8.647 -0.311 22.294 1.00 90.75 126 LEU A CA 1
ATOM 1009 C C . LEU A 1 126 ? -8.549 -1.586 21.449 1.00 90.75 126 LEU A C 1
ATOM 1011 O O . LEU A 1 126 ? -7.550 -2.293 21.513 1.00 90.75 126 LEU A O 1
ATOM 1015 N N . HIS A 1 127 ? -9.566 -1.839 20.625 1.00 95.56 127 HIS A N 1
ATOM 1016 C CA . HIS A 1 127 ? -9.612 -2.976 19.709 1.00 95.56 127 HIS A CA 1
ATOM 1017 C C . HIS A 1 127 ? -9.567 -2.450 18.283 1.00 95.56 127 HIS A C 1
ATOM 1019 O O . HIS A 1 127 ? -10.606 -2.208 17.658 1.00 95.56 127 HIS A O 1
ATOM 1025 N N . ALA A 1 128 ? -8.352 -2.171 17.820 1.00 95.69 128 ALA A N 1
ATOM 1026 C CA . ALA A 1 128 ? -8.124 -1.592 16.513 1.00 95.69 128 ALA A CA 1
ATOM 1027 C C . ALA A 1 128 ? -6.878 -2.164 15.834 1.00 95.69 128 ALA A C 1
ATOM 1029 O O . ALA A 1 128 ? -5.856 -2.388 16.481 1.00 95.69 128 ALA A O 1
ATOM 1030 N N . LEU A 1 129 ? -6.953 -2.326 14.514 1.00 95.94 129 LEU A N 1
ATOM 1031 C CA . LEU A 1 129 ? -5.806 -2.613 13.654 1.00 95.94 129 LEU A CA 1
ATOM 1032 C C . LEU A 1 129 ? -5.794 -1.614 12.499 1.00 95.94 129 LEU A C 1
ATOM 1034 O O . LEU A 1 129 ? -6.811 -1.446 11.831 1.00 95.94 129 LEU A O 1
ATOM 1038 N N . TRP A 1 130 ? -4.647 -0.971 12.282 1.00 94.81 130 TRP A N 1
ATOM 1039 C CA . TRP A 1 130 ? -4.416 0.068 11.272 1.00 94.81 130 TRP A CA 1
ATOM 1040 C C . TRP A 1 130 ? -3.491 -0.426 10.158 1.00 94.81 130 TRP A C 1
ATOM 1042 O O . TRP A 1 130 ? -2.820 -1.448 10.307 1.00 94.81 130 TRP A O 1
ATOM 1052 N N . GLY A 1 131 ? -3.411 0.322 9.055 1.00 93.12 131 GLY A N 1
ATOM 1053 C CA . GLY A 1 131 ? -2.558 -0.030 7.920 1.00 93.12 131 GLY A CA 1
ATOM 1054 C C . GLY A 1 131 ? -3.118 -1.136 7.025 1.00 93.12 131 GLY A C 1
ATOM 1055 O O . GLY A 1 131 ? -2.347 -1.772 6.309 1.00 93.12 131 GLY A O 1
ATOM 1056 N N . ILE A 1 132 ? -4.431 -1.378 7.053 1.00 94.25 132 ILE A N 1
ATOM 1057 C CA . ILE A 1 132 ? -5.089 -2.362 6.185 1.00 94.25 132 ILE A CA 1
ATOM 1058 C C . ILE A 1 132 ? -5.480 -1.685 4.874 1.00 94.25 132 ILE A C 1
ATOM 1060 O O . ILE A 1 132 ? -5.981 -0.570 4.889 1.00 94.25 132 ILE A O 1
ATOM 1064 N N . GLU A 1 133 ? -5.270 -2.329 3.732 1.00 95.06 133 GLU A N 1
ATOM 1065 C CA . GLU A 1 133 ? -5.712 -1.783 2.446 1.00 95.06 133 GLU A CA 1
ATOM 1066 C C . GLU A 1 133 ? -7.250 -1.746 2.386 1.00 95.06 133 GLU A C 1
ATOM 1068 O O . GLU A 1 133 ? -7.923 -2.722 2.716 1.00 95.06 133 GLU A O 1
ATOM 1073 N N . SER A 1 134 ? -7.834 -0.617 1.978 1.00 96.25 134 SER A N 1
ATOM 1074 C CA . SER A 1 134 ? -9.287 -0.386 2.015 1.00 96.25 134 SER A CA 1
ATOM 1075 C C . SER A 1 134 ? -10.102 -1.354 1.153 1.00 96.25 134 SER A C 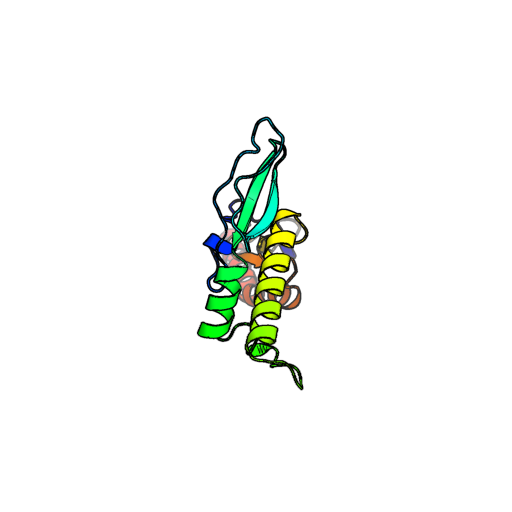1
ATOM 1077 O O . SER A 1 134 ? -11.307 -1.493 1.351 1.00 96.25 134 SER A O 1
ATOM 1079 N N . ASP A 1 135 ? -9.462 -1.995 0.177 1.00 96.06 135 ASP A N 1
ATOM 1080 C CA . ASP A 1 135 ? -10.040 -2.997 -0.716 1.00 96.06 135 ASP A CA 1
ATOM 1081 C C . ASP A 1 135 ? -9.818 -4.449 -0.241 1.00 96.06 135 ASP A C 1
ATOM 1083 O O . ASP A 1 135 ? -10.291 -5.384 -0.889 1.00 96.06 135 ASP A O 1
ATOM 1087 N N . ALA A 1 136 ? -9.197 -4.662 0.925 1.00 95.19 136 ALA A N 1
ATOM 1088 C CA . ALA A 1 136 ? -8.975 -5.978 1.530 1.00 95.19 136 ALA A CA 1
ATOM 1089 C C . ALA A 1 136 ? -10.215 -6.510 2.287 1.00 95.19 136 ALA A C 1
ATOM 1091 O O . ALA A 1 136 ? -10.141 -6.849 3.466 1.00 95.19 136 ALA A O 1
ATOM 1092 N N . GLY A 1 137 ? -11.374 -6.576 1.621 1.00 94.25 137 GLY A N 1
ATOM 1093 C CA . GLY A 1 137 ? -12.690 -6.826 2.241 1.00 94.25 137 GLY A CA 1
ATOM 1094 C C . GLY A 1 137 ? -12.777 -8.026 3.199 1.00 94.25 137 GLY A C 1
ATOM 1095 O O . GLY A 1 137 ? -13.275 -7.882 4.320 1.00 94.25 137 GLY A O 1
ATOM 1096 N N . ASP A 1 138 ? -12.272 -9.192 2.789 1.00 96.94 138 ASP A N 1
ATOM 1097 C CA . ASP A 1 138 ? -12.300 -10.399 3.630 1.00 96.94 138 ASP A CA 1
ATOM 1098 C C . ASP A 1 138 ? -11.411 -10.235 4.869 1.00 96.94 138 ASP A C 1
ATOM 1100 O O . ASP A 1 138 ? -11.837 -10.549 5.979 1.00 96.94 138 ASP A O 1
ATOM 1104 N N . TYR A 1 139 ? -10.223 -9.651 4.698 1.00 96.69 139 TYR A N 1
ATOM 1105 C CA . TYR A 1 139 ? -9.285 -9.416 5.793 1.00 96.69 139 TYR A CA 1
ATOM 1106 C C . TYR A 1 139 ? -9.806 -8.369 6.787 1.00 96.69 139 TYR A C 1
ATOM 1108 O O . TYR A 1 139 ? -9.719 -8.570 7.991 1.00 96.69 139 TYR A O 1
ATOM 1116 N N . LEU A 1 140 ? -10.456 -7.298 6.312 1.00 97.25 140 LEU A N 1
ATOM 1117 C CA . LEU A 1 140 ? -11.137 -6.327 7.181 1.00 97.25 140 LEU A CA 1
ATOM 1118 C C . LEU A 1 140 ? -12.201 -7.001 8.065 1.00 97.25 140 LEU A C 1
ATOM 1120 O O . LEU A 1 140 ? -12.355 -6.659 9.239 1.00 97.25 140 LEU A O 1
ATOM 1124 N N . THR A 1 141 ? -12.935 -7.963 7.500 1.00 96.81 141 THR A N 1
ATOM 1125 C CA . THR A 1 141 ? -13.967 -8.723 8.217 1.00 96.81 141 THR A CA 1
ATOM 1126 C C . THR A 1 141 ? -13.347 -9.693 9.220 1.00 96.81 141 THR A C 1
ATOM 1128 O O . THR A 1 141 ? -13.821 -9.792 10.350 1.00 96.81 141 THR A O 1
ATOM 1131 N N . GLU A 1 142 ? -12.283 -10.390 8.825 1.00 97.56 142 GLU A N 1
ATOM 1132 C CA . GLU A 1 142 ? -11.514 -11.282 9.694 1.00 97.56 142 GLU A CA 1
ATOM 1133 C C . GLU A 1 142 ? -10.950 -10.526 10.900 1.00 97.56 142 GLU A C 1
ATOM 1135 O O . GLU A 1 142 ? -11.286 -10.869 12.031 1.00 97.56 142 GLU A O 1
ATOM 1140 N N . THR A 1 143 ? -10.239 -9.418 10.673 1.00 97.25 143 THR A N 1
ATOM 1141 C CA . THR A 1 143 ? -9.725 -8.542 11.734 1.00 97.25 143 THR A CA 1
ATOM 1142 C C . THR A 1 143 ? -10.828 -8.072 12.684 1.00 97.25 143 THR A C 1
ATOM 1144 O O . THR A 1 143 ? -10.650 -8.072 13.901 1.00 97.25 143 THR A O 1
ATOM 1147 N N . ALA A 1 144 ? -11.995 -7.675 12.164 1.00 96.88 144 ALA A N 1
ATOM 1148 C CA . ALA A 1 144 ? -13.106 -7.260 13.020 1.00 96.88 144 ALA A CA 1
ATOM 1149 C C . ALA A 1 144 ? -13.612 -8.408 13.911 1.00 96.88 144 ALA A C 1
ATOM 1151 O O . ALA A 1 144 ? -13.978 -8.174 15.064 1.00 96.88 144 ALA A O 1
ATOM 1152 N N . ASN A 1 145 ? -13.637 -9.636 13.387 1.00 97.00 145 ASN A N 1
ATOM 1153 C CA . ASN A 1 145 ? -14.093 -10.811 14.123 1.00 97.00 145 ASN A CA 1
ATOM 1154 C C . ASN A 1 145 ? -13.104 -11.241 15.212 1.00 97.00 145 ASN A C 1
ATOM 1156 O O . ASN A 1 145 ? -13.542 -11.639 16.290 1.00 97.00 145 ASN A O 1
ATOM 1160 N N . GLU A 1 146 ? -11.799 -11.121 14.963 1.00 97.12 146 GLU A N 1
ATOM 1161 C CA . GLU A 1 146 ? -10.753 -11.429 15.950 1.00 97.12 146 GLU A CA 1
ATOM 1162 C C . GLU A 1 146 ? -10.889 -10.585 17.225 1.00 97.12 146 GLU A C 1
ATOM 1164 O O . GLU A 1 146 ? -10.632 -11.069 18.324 1.00 97.12 146 GLU A O 1
ATOM 1169 N N . PHE A 1 147 ? -11.375 -9.348 17.105 1.00 96.81 147 PHE A N 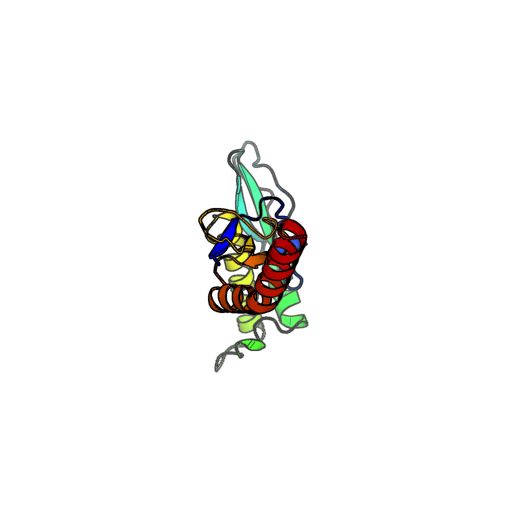1
ATOM 1170 C CA . PHE A 1 147 ? -11.555 -8.444 18.241 1.00 96.81 147 PHE A CA 1
ATOM 1171 C C . PHE A 1 147 ? -12.843 -8.655 19.051 1.00 96.81 147 PHE A C 1
ATOM 1173 O O . PHE A 1 147 ? -13.018 -8.001 20.081 1.00 96.81 147 PHE A O 1
ATOM 1180 N N . ILE A 1 148 ? -13.768 -9.522 18.620 1.00 95.25 148 ILE A N 1
ATOM 1181 C CA . ILE A 1 148 ? -15.095 -9.649 19.251 1.00 95.25 148 ILE A CA 1
ATOM 1182 C C . ILE A 1 148 ? -14.990 -10.082 20.714 1.00 95.25 148 ILE A C 1
ATOM 1184 O O . ILE A 1 148 ? -15.609 -9.463 21.586 1.00 95.25 148 ILE A O 1
ATOM 1188 N N . ASP A 1 149 ? -14.233 -11.145 20.980 1.00 96.00 149 ASP A N 1
ATOM 1189 C CA . ASP A 1 149 ? -14.175 -11.749 22.312 1.00 96.00 149 ASP A CA 1
ATOM 1190 C C . ASP A 1 149 ? -13.483 -10.818 23.315 1.00 96.00 149 ASP A C 1
ATOM 1192 O O . ASP A 1 149 ? -14.006 -10.600 24.415 1.00 96.00 149 ASP A O 1
ATOM 1196 N N . ASP A 1 150 ? -12.382 -10.189 22.904 1.00 96.12 150 ASP A N 1
ATOM 1197 C CA . ASP A 1 150 ? -11.658 -9.206 23.712 1.00 96.12 150 ASP A CA 1
ATOM 1198 C C . ASP A 1 150 ? -12.530 -7.978 24.005 1.00 96.12 150 ASP A C 1
ATOM 1200 O O . ASP A 1 150 ? -12.668 -7.573 25.161 1.00 96.12 150 ASP A O 1
ATOM 1204 N N . ALA A 1 151 ? -13.223 -7.441 22.995 1.00 96.19 151 ALA A N 1
ATOM 1205 C CA . ALA A 1 151 ? -14.097 -6.284 23.171 1.00 96.19 151 ALA A CA 1
ATOM 1206 C C . ALA A 1 151 ? -15.275 -6.563 24.115 1.00 96.19 151 ALA A C 1
ATOM 1208 O O . ALA A 1 151 ? -15.678 -5.699 24.901 1.00 96.19 151 ALA A O 1
ATOM 1209 N N . ILE A 1 152 ? -15.837 -7.775 24.073 1.00 96.19 152 ILE A N 1
ATOM 1210 C CA . ILE A 1 152 ? -16.880 -8.201 25.014 1.00 96.19 152 ILE A CA 1
ATOM 1211 C C . ILE A 1 152 ? -16.306 -8.377 26.423 1.00 96.19 152 ILE A C 1
ATOM 1213 O O . ILE A 1 152 ? -16.970 -8.002 27.396 1.00 96.19 152 ILE A O 1
ATOM 1217 N N . SER A 1 153 ? -15.110 -8.956 26.547 1.00 96.19 153 SER A N 1
ATOM 1218 C CA . SER A 1 153 ? -14.427 -9.135 27.829 1.00 96.19 153 SER A CA 1
ATOM 1219 C C . SER A 1 153 ? -14.191 -7.791 28.521 1.00 96.19 153 SER A C 1
ATOM 1221 O O . SER A 1 153 ? -14.607 -7.606 29.669 1.00 96.19 153 SER A O 1
ATOM 1223 N N . ASP A 1 154 ? -13.645 -6.816 27.798 1.00 96.00 154 ASP A N 1
ATOM 1224 C CA . ASP A 1 154 ? -13.361 -5.489 28.341 1.00 96.00 154 ASP A CA 1
ATOM 1225 C C . ASP A 1 154 ? -14.642 -4.730 28.688 1.00 96.00 154 ASP A C 1
ATOM 1227 O O . ASP A 1 154 ? -14.761 -4.174 29.781 1.00 96.00 154 ASP A O 1
ATOM 1231 N N . ALA A 1 155 ? -15.674 -4.811 27.845 1.00 95.56 155 ALA A N 1
ATOM 1232 C CA . ALA A 1 155 ? -16.974 -4.226 28.163 1.00 95.56 155 ALA A CA 1
ATOM 1233 C C . ALA A 1 155 ? -17.590 -4.810 29.450 1.00 95.56 155 ALA A C 1
ATOM 1235 O O . ALA A 1 155 ? -18.197 -4.081 30.241 1.00 95.56 155 ALA A O 1
ATOM 1236 N N . ARG A 1 156 ? -17.437 -6.122 29.686 1.00 95.75 156 ARG A N 1
ATOM 1237 C CA . ARG A 1 156 ? -17.883 -6.777 30.928 1.00 95.75 156 ARG A CA 1
ATOM 1238 C C . ARG A 1 156 ? -17.090 -6.288 32.135 1.00 95.75 156 ARG A C 1
ATOM 1240 O O . ARG A 1 156 ? -17.698 -6.037 33.177 1.00 95.75 156 ARG A O 1
ATOM 1247 N N . ALA A 1 157 ? -15.775 -6.130 31.999 1.00 94.75 157 ALA A N 1
ATOM 1248 C CA . ALA A 1 157 ? -14.929 -5.583 33.054 1.00 94.75 157 ALA A CA 1
ATOM 1249 C C . ALA A 1 157 ? -15.338 -4.144 33.410 1.00 94.75 157 ALA A C 1
ATOM 1251 O O . ALA A 1 157 ? -15.494 -3.821 34.590 1.00 94.75 157 ALA A O 1
ATOM 1252 N N . THR A 1 158 ? -15.622 -3.305 32.409 1.00 94.75 158 THR A N 1
ATOM 1253 C CA . THR A 1 158 ? -16.132 -1.945 32.619 1.00 94.75 158 THR A CA 1
ATOM 1254 C C . THR A 1 158 ? -17.465 -1.952 33.361 1.00 94.75 158 THR A C 1
ATOM 1256 O O . THR A 1 158 ? -17.598 -1.254 34.364 1.00 94.75 158 THR A O 1
ATOM 1259 N N . ILE A 1 159 ? -18.434 -2.779 32.951 1.00 94.62 159 ILE A N 1
ATOM 1260 C CA . ILE A 1 159 ? -19.717 -2.904 33.667 1.00 94.62 159 ILE A CA 1
ATOM 1261 C C . ILE A 1 159 ? -19.496 -3.312 35.129 1.00 94.62 159 ILE A C 1
ATOM 1263 O O . ILE A 1 159 ? -20.082 -2.704 36.022 1.00 94.62 159 ILE A O 1
ATOM 1267 N N . ALA A 1 160 ? -18.648 -4.313 35.379 1.00 93.81 160 ALA A N 1
ATOM 1268 C CA . ALA A 1 160 ? -18.356 -4.778 36.731 1.00 93.81 160 ALA A CA 1
ATOM 1269 C C . ALA A 1 160 ? -17.733 -3.671 37.598 1.00 93.81 160 ALA A C 1
ATOM 1271 O O . ALA A 1 160 ? -18.126 -3.515 38.750 1.00 93.81 160 ALA A O 1
ATOM 1272 N N . SER A 1 161 ? -16.823 -2.867 37.034 1.00 92.62 161 SER A N 1
ATOM 1273 C CA . SER A 1 161 ? -16.206 -1.739 37.743 1.00 92.62 161 SER A CA 1
ATOM 1274 C C . SER A 1 161 ? -17.182 -0.609 38.080 1.00 92.62 161 SER A C 1
ATOM 1276 O O . SER A 1 161 ? -17.017 0.043 39.102 1.00 92.62 161 SER A O 1
ATOM 1278 N N . LEU A 1 162 ? -18.206 -0.387 37.249 1.00 90.62 162 LEU A N 1
ATOM 1279 C CA . LEU A 1 162 ? -19.222 0.649 37.471 1.00 90.62 162 LEU A CA 1
ATOM 1280 C C . LEU A 1 162 ? -20.304 0.217 38.471 1.00 90.62 162 LEU A C 1
ATOM 1282 O O . LEU A 1 162 ? -21.055 1.058 38.959 1.00 90.62 162 LEU A O 1
ATOM 1286 N N . ALA A 1 163 ? -20.418 -1.087 38.729 1.00 87.50 163 ALA A N 1
ATOM 1287 C CA . ALA A 1 163 ? -21.382 -1.667 39.660 1.00 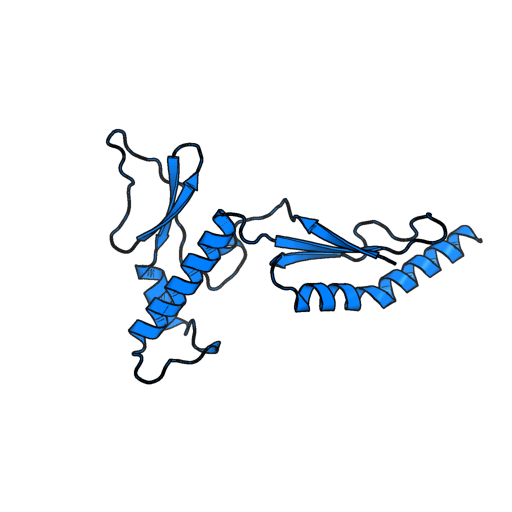87.50 163 ALA A CA 1
ATOM 1288 C C . ALA A 1 163 ? -20.817 -1.892 41.079 1.00 87.50 163 ALA A C 1
ATOM 1290 O O . ALA A 1 163 ? -21.584 -2.279 41.963 1.00 87.50 163 ALA A O 1
ATOM 1291 N N . ALA A 1 164 ? -19.508 -1.700 41.275 1.00 73.06 164 ALA A N 1
ATOM 1292 C CA . ALA A 1 164 ? -18.811 -1.808 42.560 1.00 73.06 164 ALA A CA 1
ATOM 1293 C C . ALA A 1 164 ? -18.855 -0.486 43.342 1.00 73.06 164 ALA A C 1
ATOM 1295 O O . ALA A 1 164 ? -18.975 -0.560 44.586 1.00 73.06 164 ALA A O 1
#

Secondary structure (DSSP, 8-state):
-EEEEEE-SS---HHHHSTTPPPBPPPEEPPTTS-----TTEEEEEE-TTSEEEEEEHHHHHHHHHHHTTTSTT-PPTT--HHHHHHHHHHHHHHHHHHHTTTSS-EEEEEEE-EETTEE-S-TTSEEEEEEETT-HHHHHHHHHHTHHHHHHHHHHHHHHH--

Sequence (164 aa):
MTATIHSDDDTTPPWERQDGNGPVSDWRRRDWAGRYEKAPGELMLHEDRNRDARFYDFAEACRMARRDGWGVAGGKRDGETARQCAARAAMADFERLRAWCRDDWQYVGVVVTVSCNGIKLTDSYLHALWGIESDAGDYLTETANEFIDDAISDARATIASLAA

Foldseek 3Di:
DDKDKFFDPPDDQCVVVDPLAADKDDWFAADPVGDTPDDPQWDFLDADPRRTTMIGNLVRQLVVCLVVVQCVVVPDDVPHDSSNSSSVRNVVSSVVSSCDNVVVKGKIKIFDWDDDPNRTQDDRPPLMDTRHIPPPVVVSVVSRVVCPVVNVVSSVVSVVVVVD